Protein AF-A0A497PIC4-F1 (afdb_monomer_lite)

Secondary structure (DSSP, 8-state):
--HHHHHHHHHHHHHHHHHHTTPPP---SS-HHHHHHHHH--HHHHTT--HHHHHHHHHHHHHHHHHHHHHHHHHHHHHHHHHHHHHHHHHHHGGGS-TTS-HHHHHHHHTTT-HHHHHHHHHHHHHHHHHHHHHHHHHHHHHHHHHHHHHHHHTTS--

Radius of gyration: 22.2 Å; chains: 1; bounding box: 48×33×67 Å

Foldseek 3Di:
DDVVVVLVVVVVVVVVVCVVVVHDPQDQLDDPVLVVCLVPDDPVNLLPDDLVVLLVSLVNLLSNLVSLVVVLVVLVVLLVVLVVVLVVLCVVVVVVDDPPDDPVNSLVVVVVPDVSSVVSVVSNVVSVVSNVVSVVVSVVSNVSSVVSNVSNVVSVVVD

Structure (mmCIF, N/CA/C/O backbone):
data_AF-A0A497PIC4-F1
#
_entry.id   AF-A0A497PIC4-F1
#
loop_
_atom_site.group_PDB
_atom_site.id
_atom_site.type_symbol
_atom_site.label_atom_id
_atom_site.label_alt_id
_atom_site.label_comp_id
_atom_site.label_asym_id
_atom_site.label_entity_id
_atom_site.label_seq_id
_atom_site.pdbx_PDB_ins_code
_atom_site.Cartn_x
_atom_site.Cartn_y
_atom_site.Cartn_z
_atom_site.occupancy
_atom_site.B_iso_or_equiv
_atom_site.auth_seq_id
_atom_site.auth_comp_id
_atom_site.auth_asym_id
_atom_site.auth_atom_id
_atom_site.pdbx_PDB_model_num
ATOM 1 N N . MET A 1 1 ? 0.156 -6.736 25.421 1.00 57.78 1 MET A N 1
ATOM 2 C CA . MET A 1 1 ? 0.544 -6.763 24.001 1.00 57.78 1 MET A CA 1
ATOM 3 C C . MET A 1 1 ? 0.120 -5.450 23.362 1.00 57.78 1 MET A C 1
ATOM 5 O O . MET A 1 1 ? -1.069 -5.138 23.362 1.00 57.78 1 MET A O 1
ATOM 9 N N . SER A 1 2 ? 1.091 -4.649 22.937 1.00 78.50 2 SER A N 1
ATOM 10 C CA . SER A 1 2 ? 0.912 -3.369 22.248 1.00 78.50 2 SER A CA 1
ATOM 11 C C . SER A 1 2 ? 0.274 -3.572 20.867 1.00 78.50 2 SER A C 1
ATOM 13 O O . SER A 1 2 ? 0.389 -4.641 20.269 1.00 78.50 2 SER A O 1
ATOM 15 N N . PHE A 1 3 ? -0.398 -2.550 20.331 1.00 74.50 3 PHE A N 1
ATOM 16 C CA . PHE A 1 3 ? -0.975 -2.621 18.984 1.00 74.50 3 PHE A CA 1
ATOM 17 C C . PHE A 1 3 ? 0.092 -2.879 17.912 1.00 74.50 3 PHE A C 1
ATOM 19 O O . PHE A 1 3 ? -0.125 -3.692 17.018 1.00 74.50 3 PHE A O 1
ATOM 26 N N . ASN A 1 4 ? 1.265 -2.259 18.046 1.00 77.44 4 ASN A N 1
ATOM 27 C CA . ASN A 1 4 ? 2.373 -2.454 17.109 1.00 77.44 4 ASN A CA 1
ATOM 28 C C . ASN A 1 4 ? 2.849 -3.915 17.076 1.00 77.44 4 ASN A C 1
ATOM 30 O O . ASN A 1 4 ? 3.238 -4.411 16.023 1.00 77.44 4 ASN A O 1
ATOM 34 N N . GLU A 1 5 ? 2.763 -4.624 18.206 1.00 82.06 5 GLU A N 1
ATOM 35 C CA . GLU A 1 5 ? 3.075 -6.055 18.273 1.00 82.06 5 GLU A CA 1
ATOM 36 C C . GLU A 1 5 ? 2.025 -6.869 17.511 1.00 82.06 5 GLU A C 1
ATOM 38 O O . GLU A 1 5 ? 2.386 -7.683 16.668 1.00 82.06 5 GLU A O 1
ATOM 43 N N . LYS A 1 6 ? 0.731 -6.578 17.714 1.00 83.31 6 LYS A N 1
ATOM 44 C CA . LYS A 1 6 ? -0.364 -7.235 16.979 1.00 83.31 6 LYS A CA 1
ATOM 45 C C . LYS A 1 6 ? -0.303 -6.979 15.473 1.00 83.31 6 LYS A C 1
ATOM 47 O O . LYS A 1 6 ? -0.565 -7.886 14.688 1.00 83.31 6 LYS A O 1
ATOM 52 N N . LEU A 1 7 ? 0.022 -5.753 15.064 1.00 84.88 7 LEU A N 1
ATOM 53 C CA . LEU A 1 7 ? 0.194 -5.403 13.655 1.00 84.88 7 LEU A CA 1
ATOM 54 C C . LEU A 1 7 ? 1.380 -6.166 13.055 1.00 84.88 7 LEU A C 1
ATOM 56 O O . LEU A 1 7 ? 1.233 -6.786 12.008 1.00 84.88 7 LEU A O 1
ATOM 60 N N . SER A 1 8 ? 2.519 -6.199 13.752 1.00 86.62 8 SER A N 1
ATOM 61 C CA . SER A 1 8 ? 3.693 -6.956 13.309 1.00 86.62 8 SER A CA 1
ATOM 62 C C . SER A 1 8 ? 3.418 -8.461 13.220 1.00 86.62 8 SER A C 1
ATOM 64 O O . SER A 1 8 ? 3.865 -9.126 12.287 1.00 86.62 8 SER A O 1
ATOM 66 N N . GLU A 1 9 ? 2.658 -9.025 14.159 1.00 88.25 9 GLU A N 1
ATOM 67 C CA . GLU A 1 9 ? 2.213 -10.419 14.091 1.00 88.25 9 GLU A CA 1
ATOM 68 C C . GLU A 1 9 ? 1.284 -10.668 12.902 1.00 88.25 9 GLU A C 1
ATOM 70 O O . GLU A 1 9 ? 1.467 -11.651 12.183 1.00 88.25 9 GLU A O 1
ATOM 75 N N . ASN A 1 10 ? 0.335 -9.765 12.645 1.00 87.12 10 ASN A N 1
ATOM 76 C CA . ASN A 1 10 ? -0.537 -9.849 11.479 1.00 87.12 10 ASN A CA 1
ATOM 77 C C . ASN A 1 10 ? 0.270 -9.817 10.171 1.00 87.12 10 ASN A C 1
ATOM 79 O O . ASN A 1 10 ? 0.067 -10.664 9.304 1.00 87.12 10 ASN A O 1
ATOM 83 N N . GLU A 1 11 ? 1.247 -8.918 10.059 1.00 87.25 11 GLU A N 1
ATOM 84 C CA . GLU A 1 11 ? 2.151 -8.860 8.909 1.00 87.25 11 GLU A CA 1
ATOM 85 C C . GLU A 1 11 ? 2.960 -10.150 8.745 1.00 87.25 11 GLU A C 1
ATOM 87 O O . GLU A 1 11 ? 3.116 -10.644 7.628 1.00 87.25 11 GLU A O 1
ATOM 92 N N . LYS A 1 12 ? 3.461 -10.741 9.836 1.00 89.50 12 LYS A N 1
ATOM 93 C CA . LYS A 1 12 ? 4.160 -12.037 9.791 1.00 89.50 12 LYS A CA 1
ATOM 94 C C . LYS A 1 12 ? 3.248 -13.152 9.285 1.00 89.50 12 LYS A C 1
ATOM 96 O O . LYS A 1 12 ? 3.686 -13.943 8.452 1.00 89.50 12 LYS A O 1
ATOM 101 N N . LEU A 1 13 ? 1.998 -13.201 9.746 1.00 88.94 13 LEU A N 1
ATOM 102 C CA . LEU A 1 13 ? 1.005 -14.178 9.289 1.00 88.94 13 LEU A CA 1
ATOM 103 C C . LEU A 1 13 ? 0.688 -14.001 7.802 1.00 88.94 13 LEU A C 1
ATOM 105 O O . LEU A 1 13 ? 0.699 -14.980 7.056 1.00 88.94 13 LEU A O 1
ATOM 109 N N . LEU A 1 14 ? 0.473 -12.763 7.354 1.00 87.44 14 LEU A N 1
ATOM 110 C CA . LEU A 1 14 ? 0.238 -12.456 5.944 1.00 87.44 14 LEU A CA 1
ATOM 111 C C . LEU A 1 14 ? 1.446 -12.831 5.081 1.00 87.44 14 LEU A C 1
ATOM 113 O O . LEU A 1 14 ? 1.277 -13.483 4.058 1.00 87.44 14 LEU A O 1
ATOM 117 N N . ASN A 1 15 ? 2.667 -12.511 5.511 1.00 87.31 15 ASN A N 1
ATOM 118 C CA . ASN A 1 15 ? 3.887 -12.894 4.797 1.00 87.31 15 ASN A CA 1
ATOM 119 C C . ASN A 1 15 ? 4.060 -14.419 4.723 1.00 87.31 15 ASN A C 1
ATOM 121 O O . ASN A 1 15 ? 4.469 -14.944 3.690 1.00 87.31 15 ASN A O 1
ATOM 125 N N . ALA A 1 16 ? 3.749 -15.148 5.797 1.00 88.69 16 ALA A N 1
ATOM 126 C CA . ALA A 1 16 ? 3.778 -16.608 5.791 1.00 88.69 16 ALA A CA 1
ATOM 127 C C . ALA A 1 16 ? 2.740 -17.191 4.816 1.00 88.69 16 ALA A C 1
ATOM 129 O O . ALA A 1 16 ? 3.036 -18.148 4.100 1.00 88.69 16 ALA A O 1
ATOM 130 N N . TYR A 1 17 ? 1.557 -16.579 4.742 1.00 88.50 17 TYR A N 1
ATOM 131 C CA . TYR A 1 17 ? 0.512 -16.953 3.792 1.00 88.50 17 TYR A CA 1
ATOM 132 C C . TYR A 1 17 ? 0.885 -16.612 2.339 1.00 88.50 17 TYR A C 1
ATOM 134 O O . TYR A 1 17 ? 0.672 -17.420 1.443 1.00 88.50 17 TYR A O 1
ATOM 142 N N . GLU A 1 18 ? 1.511 -15.462 2.081 1.00 87.75 18 GLU A N 1
ATOM 143 C CA . GLU A 1 18 ? 2.073 -15.132 0.763 1.00 87.75 18 GLU A CA 1
ATOM 144 C C . GLU A 1 18 ? 3.114 -16.185 0.338 1.00 87.75 18 GLU A C 1
ATOM 146 O O . GLU A 1 18 ? 3.077 -16.686 -0.789 1.00 87.75 18 GLU A O 1
ATOM 151 N N . LYS A 1 19 ? 4.001 -16.581 1.261 1.00 91.25 19 LYS A N 1
ATOM 152 C CA . LYS A 1 19 ? 5.030 -17.603 1.018 1.00 91.25 19 LYS A CA 1
ATOM 153 C C . LYS A 1 19 ? 4.446 -18.976 0.711 1.00 91.25 19 LYS A C 1
ATOM 155 O O . LYS A 1 19 ? 4.973 -19.659 -0.163 1.00 91.25 19 LYS A O 1
ATOM 160 N N . SER A 1 20 ? 3.362 -19.379 1.376 1.00 92.75 20 SER A N 1
ATOM 161 C CA . SER A 1 20 ? 2.703 -20.658 1.073 1.00 92.75 20 SER A CA 1
ATOM 162 C C . SER A 1 20 ? 2.089 -20.694 -0.332 1.00 92.75 20 SER A C 1
ATOM 164 O O . SER A 1 20 ? 1.942 -21.773 -0.897 1.00 92.75 20 SER A O 1
ATOM 166 N N . HIS A 1 21 ? 1.817 -19.530 -0.930 1.00 88.88 21 HIS A N 1
ATOM 167 C CA . HIS A 1 21 ? 1.366 -19.386 -2.318 1.00 88.88 21 HIS A CA 1
ATOM 168 C C . HIS A 1 21 ? 2.521 -19.143 -3.306 1.00 88.88 21 HIS A C 1
ATOM 170 O O . HIS A 1 21 ? 2.290 -18.783 -4.459 1.00 88.88 21 HIS A O 1
ATOM 176 N N . GLY A 1 22 ? 3.771 -19.327 -2.870 1.00 87.56 22 GLY A N 1
ATOM 177 C CA . GLY A 1 22 ? 4.957 -19.197 -3.717 1.00 87.56 22 GLY A CA 1
ATOM 178 C C . GLY A 1 22 ? 5.382 -17.755 -4.001 1.00 87.56 22 GLY A C 1
ATOM 179 O O . GLY A 1 22 ? 6.234 -17.535 -4.862 1.00 87.56 22 GLY A O 1
ATOM 180 N N . LEU A 1 23 ? 4.828 -16.761 -3.297 1.00 86.50 23 LEU A N 1
ATOM 181 C CA . LEU A 1 23 ? 5.271 -15.379 -3.452 1.00 86.50 23 LEU A CA 1
ATOM 182 C C . LEU A 1 23 ? 6.576 -15.145 -2.674 1.00 86.50 23 LEU A C 1
ATOM 184 O O . LEU A 1 23 ? 6.651 -15.448 -1.480 1.00 86.50 23 LEU A O 1
ATOM 188 N N . PRO A 1 24 ? 7.605 -14.561 -3.314 1.00 85.62 24 PRO A N 1
ATOM 189 C CA . PRO A 1 24 ? 8.847 -14.231 -2.635 1.00 85.62 24 PRO A CA 1
ATOM 190 C C . PRO A 1 24 ? 8.665 -13.018 -1.722 1.00 85.62 24 PRO A C 1
ATOM 192 O O . PRO A 1 24 ? 7.740 -12.210 -1.897 1.00 85.62 24 PRO A O 1
ATOM 195 N N . ASP A 1 25 ? 9.612 -12.850 -0.799 1.00 85.38 25 ASP A N 1
ATOM 196 C CA . ASP A 1 25 ? 9.704 -11.649 0.026 1.00 85.38 25 ASP A CA 1
ATOM 197 C C . ASP A 1 25 ? 9.744 -10.391 -0.844 1.00 85.38 25 ASP A C 1
ATOM 199 O O . ASP A 1 25 ? 10.380 -10.349 -1.902 1.00 85.38 25 ASP A O 1
ATOM 203 N N . LEU A 1 26 ? 9.036 -9.360 -0.392 1.00 84.75 26 LEU A N 1
ATOM 204 C CA . LEU A 1 26 ? 9.026 -8.072 -1.062 1.00 84.75 26 LEU A CA 1
ATOM 205 C C . LEU A 1 26 ? 10.420 -7.443 -0.956 1.00 84.75 26 LEU A C 1
ATOM 207 O O . LEU A 1 26 ? 10.871 -7.094 0.133 1.00 84.75 26 LEU A O 1
ATOM 211 N N . LYS A 1 27 ? 11.095 -7.308 -2.095 1.00 86.75 27 LYS A N 1
ATOM 212 C CA . LYS A 1 27 ? 12.401 -6.659 -2.223 1.00 86.75 27 LYS A CA 1
ATOM 213 C C . LYS A 1 27 ? 12.342 -5.665 -3.371 1.00 86.75 27 LYS A C 1
ATOM 215 O O . LYS A 1 27 ? 11.696 -5.951 -4.380 1.00 86.75 27 LYS A O 1
ATOM 220 N N . SER A 1 28 ? 13.013 -4.525 -3.211 1.00 86.44 28 SER A N 1
ATOM 221 C CA . SER A 1 28 ? 13.191 -3.591 -4.323 1.00 86.44 28 SER A CA 1
ATOM 222 C C . SER A 1 28 ? 13.918 -4.316 -5.465 1.00 86.44 28 SER A C 1
ATOM 224 O O . SER A 1 28 ? 14.909 -5.005 -5.200 1.00 86.44 28 SER A O 1
ATOM 226 N N . PRO A 1 29 ? 13.436 -4.223 -6.716 1.00 85.88 29 PRO A N 1
ATOM 227 C CA . PRO A 1 29 ? 14.025 -4.945 -7.840 1.00 85.88 29 PRO A CA 1
ATOM 228 C C . PRO A 1 29 ? 15.351 -4.338 -8.332 1.00 85.88 29 PRO A C 1
ATOM 230 O O . PRO A 1 29 ? 16.013 -4.971 -9.158 1.00 85.88 29 PRO A O 1
ATOM 233 N N . GLY A 1 30 ? 15.742 -3.164 -7.824 1.00 85.25 30 GLY A N 1
ATOM 234 C CA . GLY A 1 30 ? 16.951 -2.434 -8.207 1.00 85.25 30 GLY A CA 1
ATOM 235 C C . GLY A 1 30 ? 17.306 -1.313 -7.225 1.00 85.25 30 GLY A C 1
ATOM 236 O O . GLY A 1 30 ? 16.719 -1.223 -6.140 1.00 85.25 30 GLY A O 1
ATOM 237 N N . SER A 1 31 ? 18.284 -0.487 -7.600 1.00 86.94 31 SER A N 1
ATOM 238 C CA . SER A 1 31 ? 18.708 0.678 -6.811 1.00 86.94 31 SER A CA 1
ATOM 239 C C . SER A 1 31 ? 17.875 1.919 -7.140 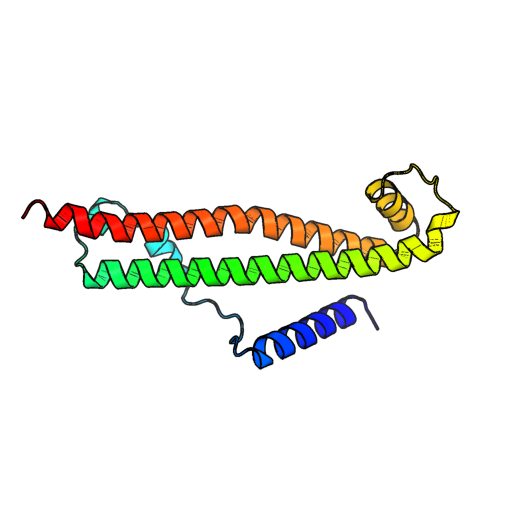1.00 86.94 31 SER A C 1
ATOM 241 O O . SER A 1 31 ? 17.296 2.024 -8.221 1.00 86.94 31 SER A O 1
ATOM 243 N N . ASP A 1 32 ? 17.849 2.881 -6.217 1.00 84.38 32 ASP A N 1
ATOM 244 C CA . ASP A 1 32 ? 17.139 4.148 -6.429 1.00 84.38 32 ASP A CA 1
ATOM 245 C C . ASP A 1 32 ? 17.748 4.947 -7.597 1.00 84.38 32 ASP A C 1
ATOM 247 O O . ASP A 1 32 ? 17.011 5.522 -8.393 1.00 84.38 32 ASP A O 1
ATOM 251 N N . LEU A 1 33 ? 19.078 4.893 -7.756 1.00 87.06 33 LEU A N 1
ATOM 252 C CA . LEU A 1 33 ? 19.804 5.528 -8.864 1.00 87.06 33 LEU A CA 1
ATOM 253 C C . LEU A 1 33 ? 19.422 4.938 -10.230 1.00 87.06 33 LEU A C 1
ATOM 255 O O . LEU A 1 33 ? 19.237 5.683 -11.186 1.00 87.06 33 LEU A O 1
ATOM 259 N N . GLU A 1 34 ? 19.281 3.610 -10.322 1.00 87.44 34 GLU A N 1
ATOM 260 C CA . GLU A 1 34 ? 18.865 2.927 -11.559 1.00 87.44 34 GLU A CA 1
ATOM 261 C C . GLU A 1 34 ? 17.444 3.346 -11.961 1.00 87.44 34 GLU A C 1
ATOM 263 O O . GLU A 1 34 ? 17.167 3.611 -13.130 1.00 87.44 34 GLU A O 1
ATOM 268 N N . LEU A 1 35 ? 16.533 3.440 -10.986 1.00 85.50 35 LEU A N 1
ATOM 269 C CA . LEU A 1 35 ? 15.171 3.897 -11.240 1.00 85.50 35 LEU A CA 1
ATOM 270 C C . LEU A 1 35 ? 15.143 5.366 -11.676 1.00 85.50 35 LEU A C 1
ATOM 272 O O . LEU A 1 35 ? 14.454 5.694 -12.639 1.00 85.50 35 LEU A O 1
ATOM 276 N N . GLU A 1 36 ? 15.882 6.239 -10.993 1.00 87.75 36 GLU A N 1
ATOM 277 C CA . GLU A 1 36 ? 15.967 7.661 -11.335 1.00 87.75 36 GLU A CA 1
ATOM 278 C C . GLU A 1 36 ? 16.501 7.867 -12.755 1.00 87.75 36 GLU A C 1
ATOM 280 O O . GLU A 1 36 ? 15.911 8.628 -13.525 1.00 87.75 36 GLU A O 1
ATOM 285 N N . GLU A 1 37 ? 17.545 7.130 -13.140 1.00 89.12 37 GLU A N 1
ATOM 286 C CA . GLU A 1 37 ? 18.087 7.154 -14.499 1.00 89.12 37 GLU A CA 1
ATOM 287 C C . GLU A 1 37 ? 16.998 6.823 -15.528 1.00 89.12 37 GLU A C 1
ATOM 289 O O . GLU A 1 37 ? 16.796 7.569 -16.483 1.00 89.12 37 GLU A O 1
ATOM 294 N N . TYR A 1 38 ? 16.227 5.754 -15.315 1.00 87.81 38 TYR A N 1
ATOM 295 C CA . TYR A 1 38 ? 15.176 5.354 -16.256 1.00 87.81 38 TYR A CA 1
ATOM 296 C C . TYR A 1 38 ? 13.986 6.315 -16.292 1.00 87.81 38 TYR A C 1
ATOM 298 O O . TYR A 1 38 ? 13.381 6.488 -17.349 1.00 87.81 38 TYR A O 1
ATOM 306 N N . LEU A 1 39 ? 13.634 6.937 -15.164 1.00 84.69 39 LEU A N 1
ATOM 307 C CA . LEU A 1 39 ? 12.536 7.906 -15.088 1.00 84.69 39 LEU A CA 1
ATOM 308 C C . LEU A 1 39 ? 12.882 9.255 -15.721 1.00 84.69 39 LEU A C 1
ATOM 310 O O . LEU A 1 39 ? 11.979 9.972 -16.149 1.00 84.69 39 LEU A O 1
ATOM 314 N N . THR A 1 40 ? 14.167 9.597 -15.770 1.00 86.94 40 THR A N 1
ATOM 315 C CA . THR A 1 40 ? 14.664 10.882 -16.280 1.00 86.94 40 THR A CA 1
ATOM 316 C C . THR A 1 40 ? 15.263 10.784 -17.684 1.00 86.94 40 THR A C 1
ATOM 318 O O . THR A 1 40 ? 15.697 11.798 -18.232 1.00 86.94 40 THR A O 1
ATOM 321 N N . MET A 1 41 ? 15.257 9.593 -18.297 1.00 84.56 41 MET A N 1
ATOM 322 C CA . MET A 1 41 ? 15.721 9.396 -19.670 1.00 84.56 41 MET A CA 1
ATOM 323 C C . MET A 1 41 ? 14.957 10.283 -20.655 1.00 84.56 41 MET A C 1
ATOM 325 O O . MET A 1 41 ? 13.743 10.162 -20.831 1.00 84.56 41 MET A O 1
ATOM 329 N N . ASP A 1 42 ? 15.704 11.128 -21.361 1.00 81.88 42 ASP A N 1
ATOM 330 C CA . ASP A 1 42 ? 15.176 11.902 -22.476 1.00 81.88 42 ASP A CA 1
ATOM 331 C C . ASP A 1 42 ? 14.931 11.002 -23.699 1.00 81.88 42 ASP A C 1
ATOM 333 O O . ASP A 1 42 ? 15.615 10.001 -23.943 1.00 81.88 42 ASP A O 1
ATOM 337 N N . ARG A 1 43 ? 13.971 11.402 -24.527 1.00 77.94 43 ARG A N 1
ATOM 338 C CA . ARG A 1 43 ? 13.623 10.769 -25.795 1.00 77.94 43 ARG A CA 1
ATOM 339 C C . ARG A 1 43 ? 14.842 10.552 -26.691 1.00 77.94 43 ARG A C 1
ATOM 341 O O . ARG A 1 43 ? 14.963 9.491 -27.295 1.00 77.94 43 ARG A O 1
ATOM 348 N N . THR A 1 44 ? 15.757 11.518 -26.742 1.00 80.06 44 THR A N 1
ATOM 349 C CA . THR A 1 44 ? 16.979 11.435 -27.558 1.00 80.06 44 THR A CA 1
ATOM 350 C C . THR A 1 44 ? 17.913 10.299 -27.132 1.00 80.06 44 THR A C 1
ATOM 352 O O . THR A 1 44 ? 18.643 9.753 -27.961 1.00 80.06 44 THR A O 1
ATOM 355 N N . VAL A 1 45 ? 17.894 9.929 -25.848 1.00 82.12 45 VAL A N 1
ATOM 356 C CA . VAL A 1 45 ? 18.625 8.774 -25.315 1.00 82.12 45 VAL A CA 1
ATOM 357 C C . VAL A 1 45 ? 17.901 7.496 -25.713 1.00 82.12 45 VAL A C 1
ATOM 359 O O . VAL A 1 45 ? 18.534 6.577 -26.225 1.00 82.12 45 VAL A O 1
ATOM 362 N N . ILE A 1 46 ? 16.576 7.468 -25.550 1.00 78.88 46 ILE A N 1
ATOM 363 C CA . ILE A 1 46 ? 15.732 6.304 -25.852 1.00 78.88 46 ILE A CA 1
ATOM 364 C C . ILE A 1 46 ? 15.836 5.903 -27.329 1.00 78.88 46 ILE A C 1
ATOM 366 O O . ILE A 1 46 ? 15.978 4.721 -27.630 1.00 78.88 46 ILE A O 1
ATOM 370 N N . GLU A 1 47 ? 15.828 6.872 -28.245 1.00 78.62 47 GLU A N 1
ATOM 371 C CA . GLU A 1 47 ? 15.941 6.636 -29.693 1.00 78.62 47 GLU A CA 1
ATOM 372 C C . GLU A 1 47 ? 17.294 6.030 -30.102 1.00 78.62 47 GLU A C 1
ATOM 374 O O . GLU A 1 47 ? 17.382 5.353 -31.122 1.00 78.62 47 GLU A O 1
ATOM 379 N N . LYS A 1 48 ? 18.346 6.219 -29.297 1.00 83.56 48 LYS A N 1
ATOM 380 C CA . LYS A 1 48 ? 19.683 5.652 -29.544 1.00 83.56 48 LYS A CA 1
ATOM 381 C C . LYS A 1 48 ? 19.869 4.261 -28.936 1.00 83.56 48 LYS A C 1
ATOM 383 O O . LYS A 1 48 ? 20.913 3.637 -29.141 1.00 83.56 48 LYS A O 1
ATOM 388 N N . LEU A 1 49 ? 18.906 3.771 -28.156 1.00 84.50 49 LEU A N 1
ATOM 389 C CA . LEU A 1 49 ? 19.004 2.460 -27.529 1.00 84.50 49 LEU A CA 1
ATOM 390 C C . LEU A 1 49 ? 18.756 1.347 -28.547 1.00 84.50 49 LEU A C 1
ATOM 392 O O . LEU A 1 49 ? 17.810 1.369 -29.329 1.00 84.50 49 LEU A O 1
ATOM 396 N N . ASN A 1 50 ? 19.569 0.295 -28.472 1.00 85.75 50 ASN A N 1
ATOM 397 C CA . ASN A 1 50 ? 19.297 -0.927 -29.218 1.00 85.75 50 ASN A CA 1
ATOM 398 C C . ASN A 1 50 ? 18.085 -1.679 -28.625 1.00 85.75 50 ASN A C 1
ATOM 400 O O . ASN A 1 50 ? 17.723 -1.510 -27.456 1.00 85.75 50 ASN A O 1
ATOM 404 N N . SER A 1 51 ? 17.483 -2.581 -29.411 1.00 83.75 51 SER A N 1
ATOM 405 C CA . SER A 1 51 ? 16.288 -3.331 -28.986 1.00 83.75 51 SE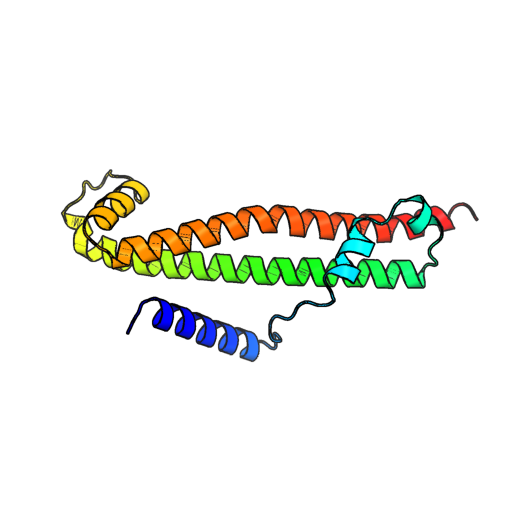R A CA 1
ATOM 406 C C . SER A 1 51 ? 16.488 -4.140 -27.696 1.00 83.75 51 SER A C 1
ATOM 408 O O . SER A 1 51 ? 15.541 -4.318 -26.932 1.00 83.75 51 SER A O 1
ATOM 410 N N . ARG A 1 52 ? 17.708 -4.627 -27.427 1.00 85.25 52 ARG A N 1
ATOM 411 C CA . ARG A 1 52 ? 18.016 -5.399 -26.214 1.00 85.25 52 ARG A CA 1
ATOM 412 C C . ARG A 1 52 ? 18.012 -4.509 -24.970 1.00 85.25 52 ARG A C 1
ATOM 414 O O . ARG A 1 52 ? 17.448 -4.907 -23.954 1.00 85.25 52 ARG A O 1
ATOM 421 N N . SER A 1 53 ? 18.593 -3.315 -25.057 1.00 85.88 53 SER A N 1
ATOM 422 C CA . SER A 1 53 ? 18.592 -2.323 -23.980 1.00 85.88 53 SER A CA 1
ATOM 423 C C . SER A 1 53 ? 17.179 -1.829 -23.684 1.00 85.88 53 SER A C 1
ATOM 425 O O . SER A 1 53 ? 16.789 -1.768 -22.522 1.00 85.88 53 SER A O 1
ATOM 427 N N . ILE A 1 54 ? 16.378 -1.574 -24.724 1.00 86.12 54 ILE A N 1
ATOM 428 C CA . ILE A 1 54 ? 14.968 -1.187 -24.572 1.00 86.12 54 ILE A CA 1
ATOM 429 C C . ILE A 1 54 ? 14.181 -2.267 -23.821 1.00 86.12 54 ILE A C 1
ATOM 431 O O . ILE A 1 54 ? 13.463 -1.967 -22.866 1.00 86.12 54 ILE A O 1
ATOM 435 N N . TRP A 1 55 ? 14.346 -3.535 -24.207 1.00 86.12 55 TRP A N 1
ATOM 436 C CA . TRP A 1 55 ? 13.691 -4.645 -23.519 1.00 86.12 55 TRP A CA 1
ATOM 437 C C . TRP A 1 55 ? 14.123 -4.762 -22.051 1.00 86.12 55 TRP A C 1
ATOM 439 O O . TRP A 1 55 ? 13.276 -4.975 -21.180 1.00 86.12 55 TRP A O 1
ATOM 449 N N . ALA A 1 56 ? 15.416 -4.591 -21.763 1.00 87.56 56 ALA A N 1
ATOM 450 C CA . ALA A 1 56 ? 15.941 -4.654 -20.403 1.00 87.56 56 ALA A CA 1
ATOM 451 C C . ALA A 1 56 ? 15.358 -3.542 -19.513 1.00 87.56 56 ALA A C 1
ATOM 453 O O . ALA A 1 56 ? 14.836 -3.837 -18.437 1.00 87.56 56 ALA A O 1
ATOM 454 N N . ILE A 1 57 ? 15.366 -2.293 -19.988 1.00 88.81 57 ILE A N 1
ATOM 455 C CA . ILE A 1 57 ? 14.825 -1.131 -19.262 1.00 88.81 57 ILE A CA 1
ATOM 456 C C . ILE A 1 57 ? 13.317 -1.279 -19.056 1.00 88.81 57 ILE A C 1
ATOM 458 O O . ILE A 1 57 ? 12.822 -1.130 -17.940 1.00 88.81 57 ILE A O 1
ATOM 462 N N . SER A 1 58 ? 12.574 -1.644 -20.105 1.00 87.25 58 SER A N 1
ATOM 463 C CA . SER A 1 58 ? 11.125 -1.854 -20.012 1.00 87.25 58 SER A CA 1
ATOM 464 C C . SER A 1 58 ? 10.783 -2.953 -18.999 1.00 87.25 58 SER A C 1
ATOM 466 O O . SER A 1 58 ? 9.908 -2.755 -18.148 1.00 87.25 58 SER A O 1
ATOM 468 N N . SER A 1 59 ? 11.527 -4.063 -19.013 1.00 88.38 59 SER A N 1
ATOM 469 C CA . SER A 1 59 ? 11.372 -5.155 -18.046 1.00 88.38 59 SER A CA 1
ATOM 470 C C . SER A 1 59 ? 11.689 -4.708 -16.619 1.00 88.38 59 SER A C 1
ATOM 472 O O . SER A 1 59 ? 10.971 -5.082 -15.691 1.00 88.38 59 SER A O 1
ATOM 474 N N . ARG A 1 60 ? 12.720 -3.878 -16.421 1.00 90.25 60 ARG A N 1
ATOM 475 C CA . ARG A 1 60 ? 13.053 -3.311 -15.108 1.00 90.25 60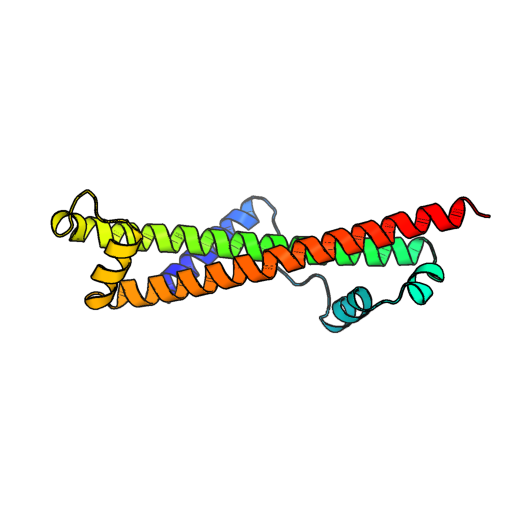 ARG A CA 1
ATOM 476 C C . ARG A 1 60 ? 11.972 -2.380 -14.585 1.00 90.25 60 ARG A C 1
ATOM 478 O O . ARG A 1 60 ? 11.505 -2.579 -13.466 1.00 90.25 60 ARG A O 1
ATOM 485 N N . LEU A 1 61 ? 11.501 -1.437 -15.395 1.00 89.25 61 LEU A N 1
ATOM 486 C CA . LEU A 1 61 ? 10.394 -0.551 -15.026 1.00 89.25 61 LEU A CA 1
ATOM 487 C C . LEU A 1 61 ? 9.121 -1.345 -14.690 1.00 89.25 61 LEU A C 1
ATOM 489 O O . LEU A 1 61 ? 8.439 -1.034 -13.717 1.00 89.25 61 LEU A O 1
ATOM 493 N N . SER A 1 62 ? 8.840 -2.426 -15.423 1.00 88.50 62 SER A N 1
ATOM 494 C CA . SER A 1 62 ? 7.737 -3.342 -15.100 1.00 88.50 62 SER A CA 1
ATOM 495 C C . SER A 1 62 ? 7.911 -4.017 -13.733 1.00 88.50 62 SER A C 1
ATOM 497 O O . SER A 1 62 ? 6.949 -4.125 -12.970 1.00 88.50 62 SER A O 1
ATOM 499 N N . GLN A 1 63 ? 9.129 -4.436 -13.379 1.00 90.12 63 GLN A N 1
ATOM 500 C CA . GLN A 1 63 ? 9.419 -4.993 -12.054 1.00 90.12 63 GLN A CA 1
ATOM 501 C C . GLN A 1 63 ? 9.241 -3.944 -10.947 1.00 90.12 63 GLN A C 1
ATOM 503 O O . GLN A 1 63 ? 8.648 -4.259 -9.914 1.00 90.12 63 GLN A O 1
ATOM 508 N N . PHE A 1 64 ? 9.689 -2.700 -11.159 1.00 90.94 64 PHE A N 1
ATOM 509 C CA . PHE A 1 64 ? 9.459 -1.595 -10.219 1.00 90.94 64 PHE A CA 1
ATOM 510 C C . PHE A 1 64 ? 7.967 -1.299 -10.040 1.00 90.94 64 PHE A C 1
ATOM 512 O O . PHE A 1 64 ? 7.494 -1.193 -8.907 1.00 90.94 64 PHE A O 1
ATOM 519 N N . ALA A 1 65 ? 7.195 -1.252 -11.129 1.00 90.00 65 ALA A N 1
ATOM 520 C CA . ALA A 1 65 ? 5.746 -1.080 -11.065 1.00 90.00 65 ALA A CA 1
ATOM 521 C C . ALA A 1 65 ? 5.076 -2.201 -10.251 1.00 90.00 65 ALA A C 1
ATOM 523 O O . ALA A 1 65 ? 4.228 -1.921 -9.401 1.00 90.00 65 ALA A O 1
ATOM 524 N N . PHE A 1 66 ? 5.491 -3.457 -10.453 1.00 89.12 66 PHE A N 1
ATOM 525 C CA . PHE A 1 66 ? 4.987 -4.601 -9.688 1.00 89.12 66 PHE A CA 1
ATOM 526 C C . PHE A 1 66 ? 5.365 -4.531 -8.203 1.00 89.12 66 PHE A C 1
ATOM 528 O O . PHE A 1 66 ? 4.526 -4.806 -7.344 1.00 89.12 66 PHE A O 1
ATOM 535 N N . TYR A 1 67 ? 6.595 -4.123 -7.883 1.00 91.69 67 TYR A N 1
ATOM 536 C CA . TYR A 1 67 ? 7.031 -3.887 -6.506 1.00 91.69 67 TYR A CA 1
ATOM 537 C C . TYR A 1 67 ? 6.144 -2.845 -5.811 1.00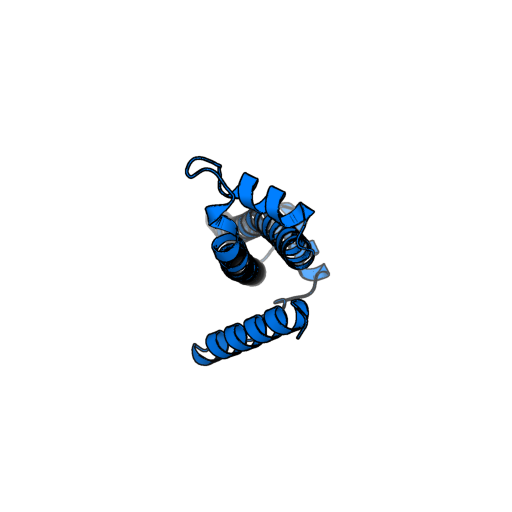 91.69 67 TYR A C 1
ATOM 539 O O . TYR A 1 67 ? 5.605 -3.118 -4.738 1.00 91.69 67 TYR A O 1
ATOM 547 N N . ILE A 1 68 ? 5.904 -1.698 -6.454 1.00 89.94 68 ILE A N 1
ATOM 548 C CA . ILE A 1 68 ? 5.030 -0.644 -5.917 1.00 89.94 68 ILE A CA 1
ATOM 549 C C . ILE A 1 68 ? 3.596 -1.162 -5.762 1.00 89.94 68 ILE A C 1
ATOM 551 O O . ILE A 1 68 ? 2.968 -0.921 -4.733 1.00 89.94 68 ILE A O 1
ATOM 555 N N . GLN A 1 69 ? 3.090 -1.940 -6.722 1.00 90.06 69 GLN A N 1
ATOM 556 C CA . GLN A 1 69 ? 1.758 -2.542 -6.632 1.00 90.06 69 GLN A CA 1
ATOM 557 C C . GLN A 1 69 ? 1.629 -3.521 -5.455 1.00 90.06 69 GLN A C 1
ATOM 559 O O . GLN A 1 69 ? 0.595 -3.545 -4.782 1.00 90.06 69 GLN A O 1
ATOM 564 N N . ARG A 1 70 ? 2.665 -4.314 -5.158 1.00 90.38 70 ARG A N 1
ATOM 565 C CA . ARG A 1 70 ? 2.679 -5.174 -3.964 1.00 90.38 70 ARG A CA 1
ATOM 566 C C . ARG A 1 70 ? 2.714 -4.348 -2.679 1.00 90.38 70 ARG A C 1
ATOM 568 O O . ARG A 1 70 ? 1.954 -4.650 -1.760 1.00 90.38 70 ARG A O 1
ATOM 575 N N . SER A 1 71 ? 3.517 -3.286 -2.626 1.00 90.81 71 SER A N 1
ATOM 576 C CA . SER A 1 71 ? 3.541 -2.344 -1.497 1.00 90.81 71 SER A CA 1
ATOM 577 C C . SER A 1 71 ? 2.176 -1.686 -1.270 1.00 90.81 71 SER A C 1
ATOM 579 O O . SER A 1 71 ? 1.705 -1.606 -0.135 1.00 90.81 71 SER A O 1
ATOM 581 N N . LEU A 1 72 ? 1.490 -1.284 -2.342 1.00 91.62 72 LEU A N 1
ATOM 582 C CA . LEU A 1 72 ? 0.116 -0.776 -2.310 1.00 91.62 72 LEU A CA 1
ATOM 583 C C . LEU A 1 72 ? -0.852 -1.788 -1.696 1.00 91.62 72 LEU A C 1
ATOM 585 O O . LEU A 1 72 ? -1.638 -1.449 -0.813 1.00 91.62 72 LEU A O 1
ATOM 589 N N . ASN A 1 73 ? -0.783 -3.042 -2.139 1.00 89.94 73 ASN A N 1
ATOM 590 C CA . ASN A 1 73 ? -1.667 -4.097 -1.651 1.00 89.94 73 ASN A CA 1
ATOM 591 C C . ASN A 1 73 ? -1.443 -4.396 -0.161 1.00 89.94 73 ASN A C 1
ATOM 593 O O . ASN A 1 73 ? -2.414 -4.603 0.564 1.00 89.94 73 ASN A O 1
ATOM 597 N N . ARG A 1 74 ? -0.196 -4.337 0.321 1.00 90.81 74 ARG A N 1
ATOM 598 C CA . ARG A 1 74 ? 0.112 -4.460 1.755 1.00 90.81 74 ARG A CA 1
ATOM 599 C C . ARG A 1 74 ? -0.504 -3.331 2.574 1.00 90.81 74 ARG A C 1
ATOM 601 O O . ARG A 1 74 ? -1.157 -3.604 3.575 1.00 90.81 74 ARG A O 1
ATOM 608 N N . ASN A 1 75 ? -0.392 -2.084 2.115 1.00 90.94 75 ASN A N 1
ATOM 609 C CA . ASN A 1 75 ? -1.034 -0.954 2.795 1.00 90.94 75 ASN A CA 1
ATOM 610 C C . ASN A 1 75 ? -2.567 -1.090 2.818 1.00 90.94 75 ASN A C 1
ATOM 612 O O . ASN A 1 75 ? -3.188 -0.845 3.848 1.00 90.94 75 ASN A O 1
ATOM 616 N N . LYS A 1 76 ? -3.190 -1.578 1.736 1.00 93.38 76 LYS A N 1
ATOM 617 C CA . LYS A 1 76 ? -4.632 -1.894 1.719 1.00 93.38 76 LYS A CA 1
ATOM 618 C C . LYS A 1 76 ? -5.018 -2.976 2.735 1.00 93.38 76 LYS A C 1
ATOM 620 O O . LYS A 1 76 ? -6.065 -2.867 3.378 1.00 93.38 76 LYS A O 1
ATOM 625 N N . ALA A 1 77 ? -4.182 -4.000 2.911 1.00 91.69 77 ALA A N 1
ATOM 626 C CA . ALA A 1 77 ? -4.395 -5.028 3.928 1.00 91.69 77 ALA A CA 1
ATOM 627 C C . ALA A 1 77 ? -4.296 -4.449 5.350 1.00 91.69 77 ALA A C 1
ATOM 629 O O . ALA A 1 77 ? -5.162 -4.731 6.177 1.00 91.69 77 ALA A O 1
ATOM 630 N N . ILE A 1 78 ? -3.319 -3.569 5.607 1.00 91.31 78 ILE A N 1
ATOM 631 C CA . ILE A 1 78 ? -3.184 -2.847 6.885 1.00 91.31 78 ILE A CA 1
ATOM 632 C C . ILE A 1 78 ? -4.435 -2.010 7.168 1.00 91.31 78 ILE A C 1
ATOM 634 O O . ILE A 1 78 ? -5.010 -2.130 8.247 1.00 91.31 78 ILE A O 1
ATOM 638 N N . ILE A 1 79 ? -4.908 -1.220 6.198 1.00 93.81 79 ILE A N 1
ATOM 639 C CA . ILE A 1 79 ? -6.145 -0.428 6.328 1.00 93.81 79 ILE A CA 1
ATOM 640 C C . ILE A 1 79 ? -7.328 -1.333 6.692 1.00 93.81 79 ILE A C 1
ATOM 642 O O . ILE A 1 79 ? -8.105 -1.018 7.593 1.00 93.81 79 ILE A O 1
ATOM 646 N N . THR A 1 80 ? -7.448 -2.484 6.026 1.00 93.62 80 THR A N 1
ATOM 647 C CA . THR A 1 80 ? -8.518 -3.459 6.284 1.00 93.62 80 THR A CA 1
ATOM 648 C C . THR A 1 80 ? -8.444 -4.009 7.708 1.00 93.62 80 THR A C 1
ATOM 650 O O . THR A 1 80 ? -9.455 -4.038 8.411 1.00 93.62 80 THR A O 1
ATOM 653 N N . TYR A 1 81 ? -7.252 -4.401 8.159 1.00 92.38 81 TYR A N 1
ATOM 654 C CA . TYR A 1 81 ? -7.026 -4.896 9.515 1.00 92.38 81 TYR A CA 1
ATOM 655 C C . TYR A 1 81 ? -7.350 -3.833 10.572 1.00 92.38 81 TYR A C 1
ATOM 657 O O . TYR A 1 81 ? -8.105 -4.093 11.509 1.00 92.38 81 TYR A O 1
ATOM 665 N N . VAL A 1 82 ? -6.853 -2.609 10.384 1.00 92.00 82 VAL A N 1
ATOM 666 C CA . VAL A 1 82 ? -7.103 -1.480 11.288 1.00 92.00 82 VAL A CA 1
ATOM 667 C C . VAL A 1 82 ? -8.592 -1.146 11.364 1.00 92.00 82 VAL A C 1
ATOM 669 O O . VAL A 1 82 ? -9.115 -0.951 12.460 1.00 92.00 82 VAL A O 1
ATOM 672 N N . ASN A 1 83 ? -9.306 -1.145 10.236 1.00 92.31 83 ASN A N 1
ATOM 673 C CA . ASN A 1 83 ? -10.757 -0.952 10.223 1.00 92.31 83 ASN A CA 1
ATOM 674 C C . ASN A 1 83 ? -11.488 -2.064 10.984 1.00 92.31 83 ASN A C 1
ATOM 676 O O . ASN A 1 83 ? -12.450 -1.785 11.699 1.00 92.31 83 ASN A O 1
ATOM 680 N N . HIS A 1 84 ? -11.026 -3.312 10.885 1.00 92.56 84 HIS A N 1
ATOM 681 C CA . HIS A 1 84 ? -11.573 -4.414 11.672 1.00 92.56 84 HIS A CA 1
ATOM 682 C C . HIS A 1 84 ? -11.388 -4.205 13.180 1.00 92.56 84 HIS A C 1
ATOM 684 O O . HIS A 1 84 ? -12.334 -4.414 13.940 1.00 92.56 84 HIS A O 1
ATOM 690 N N . GLU A 1 85 ? -10.208 -3.765 13.618 1.00 91.69 85 GLU A N 1
ATOM 691 C CA . GLU A 1 85 ? -9.939 -3.483 15.032 1.00 91.69 85 GLU A CA 1
ATOM 692 C C . GLU A 1 85 ? -10.726 -2.262 15.536 1.00 91.69 85 GLU A C 1
ATOM 694 O O . GLU A 1 85 ? -11.331 -2.327 16.607 1.00 91.69 85 GLU A O 1
ATOM 699 N N . LEU A 1 86 ? -10.824 -1.187 14.745 1.00 90.88 86 LEU A N 1
ATOM 700 C CA . LEU A 1 86 ? -11.677 -0.034 15.059 1.00 90.88 86 LEU A CA 1
ATOM 701 C C . LEU A 1 86 ? -13.147 -0.443 15.193 1.00 90.88 86 LEU A C 1
ATOM 703 O O . LEU A 1 86 ? -13.815 -0.032 16.137 1.00 90.88 86 LEU A O 1
ATOM 707 N N . ASN A 1 87 ? -13.647 -1.302 14.302 1.00 90.81 87 ASN A N 1
ATOM 708 C CA . ASN A 1 87 ? -15.019 -1.804 14.368 1.00 90.81 87 ASN A CA 1
ATOM 709 C C . ASN A 1 87 ? -15.290 -2.624 15.632 1.00 90.81 87 ASN A C 1
ATOM 711 O O . ASN A 1 87 ? -16.388 -2.531 16.175 1.00 90.81 87 ASN A O 1
ATOM 715 N N . LYS A 1 88 ? -14.309 -3.385 16.136 1.00 91.12 88 LYS A N 1
ATOM 716 C CA . LYS A 1 88 ? -14.438 -4.085 17.426 1.00 91.12 88 LYS A CA 1
ATOM 717 C C . LYS A 1 88 ? -14.577 -3.102 18.587 1.00 91.12 88 LYS A C 1
ATOM 719 O O . LYS A 1 88 ? -15.397 -3.330 19.468 1.00 91.12 88 LYS A O 1
ATOM 724 N N . ILE A 1 89 ? -13.810 -2.010 18.577 1.00 90.44 89 ILE A N 1
ATOM 725 C CA . ILE A 1 89 ? -13.921 -0.958 19.598 1.00 90.44 89 ILE A CA 1
ATOM 726 C C . ILE A 1 89 ? -15.292 -0.279 19.500 1.00 90.44 89 ILE A C 1
ATOM 728 O O . ILE A 1 89 ? -16.004 -0.197 20.496 1.00 90.44 89 ILE A O 1
ATOM 732 N N . ILE A 1 90 ? -15.704 0.124 18.293 1.00 87.62 90 ILE A N 1
ATOM 733 C CA . ILE A 1 90 ? -17.009 0.757 18.054 1.00 87.62 90 ILE A CA 1
ATOM 734 C C . ILE A 1 90 ? -18.150 -0.143 18.504 1.00 87.62 90 ILE A C 1
ATOM 736 O O . ILE A 1 90 ? -19.087 0.349 19.117 1.00 87.62 90 ILE A O 1
ATOM 740 N N . ALA A 1 91 ? -18.090 -1.447 18.230 1.00 87.88 91 ALA A N 1
ATOM 741 C CA . ALA A 1 91 ? -19.142 -2.382 18.615 1.00 87.88 91 ALA A CA 1
ATOM 742 C C . ALA A 1 91 ? -19.405 -2.389 20.130 1.00 87.88 91 ALA A C 1
ATOM 744 O O . ALA A 1 91 ? -20.555 -2.534 20.537 1.00 87.88 91 ALA A O 1
ATOM 745 N N . ASN A 1 92 ? -18.378 -2.166 20.955 1.00 86.50 92 ASN A N 1
ATOM 746 C CA . ASN A 1 92 ? -18.530 -2.076 22.409 1.00 86.50 92 ASN A CA 1
ATOM 747 C C . ASN A 1 92 ? -19.223 -0.779 22.856 1.00 86.50 92 ASN A C 1
ATOM 749 O O . ASN A 1 92 ? -19.843 -0.741 23.915 1.00 86.50 92 ASN A O 1
ATOM 753 N N . GLU A 1 93 ? -19.130 0.277 22.049 1.00 84.31 93 GLU A N 1
ATOM 754 C CA . GLU A 1 93 ? -19.629 1.619 22.365 1.00 84.31 93 GLU A CA 1
ATOM 755 C C . GLU A 1 93 ? -20.856 1.998 21.510 1.00 84.31 93 GLU A C 1
ATOM 757 O O . GLU A 1 93 ? -21.429 3.073 21.663 1.00 84.31 93 GLU A O 1
ATOM 762 N N . ILE A 1 94 ? -21.322 1.104 20.628 1.00 82.12 94 ILE A N 1
ATOM 763 C CA . ILE A 1 94 ? -22.300 1.422 19.577 1.00 82.12 94 ILE A CA 1
ATOM 764 C C . ILE A 1 94 ? -23.664 1.846 20.123 1.00 82.12 94 ILE A C 1
ATOM 766 O O . ILE A 1 94 ? -24.347 2.646 19.487 1.00 82.12 94 ILE A O 1
ATOM 770 N N . GLY A 1 95 ? -24.040 1.350 21.307 1.00 82.00 95 GLY A N 1
ATOM 771 C CA . GLY A 1 95 ? -25.281 1.721 21.991 1.00 82.00 95 GLY A CA 1
ATOM 772 C C . GLY A 1 95 ? -25.308 3.170 22.488 1.00 82.00 95 GLY A C 1
ATOM 773 O O . GLY A 1 95 ? -26.380 3.671 22.810 1.00 82.00 95 GLY A O 1
ATOM 774 N N . GLN A 1 96 ? -24.158 3.851 22.533 1.00 82.50 96 GLN A N 1
ATOM 775 C CA . GLN A 1 96 ? -24.047 5.253 22.949 1.00 82.50 96 GLN A CA 1
ATOM 776 C C . GLN A 1 96 ? -24.274 6.242 21.797 1.00 82.50 96 GLN A C 1
ATOM 778 O O . GLN A 1 96 ? -24.349 7.448 22.027 1.00 82.50 96 GLN A O 1
ATOM 783 N N . TYR A 1 97 ? -24.383 5.749 20.561 1.00 83.69 97 TYR A N 1
ATOM 784 C CA . TYR A 1 97 ? -24.473 6.579 19.366 1.00 83.69 97 TYR A CA 1
ATOM 785 C C . TYR A 1 97 ? -25.782 6.344 18.620 1.00 83.69 97 TYR A C 1
ATOM 787 O O . TYR A 1 97 ? -26.271 5.219 18.526 1.00 83.69 97 TYR A O 1
ATOM 795 N N . ASP A 1 98 ? -26.311 7.403 18.009 1.00 85.88 98 ASP A N 1
ATOM 796 C CA . ASP A 1 98 ? -27.483 7.298 17.145 1.00 85.88 98 ASP A CA 1
ATOM 797 C C . ASP A 1 98 ? -27.210 6.306 15.989 1.00 85.88 98 ASP A C 1
ATOM 799 O O . ASP A 1 98 ? -26.105 6.217 15.422 1.00 85.88 98 ASP A O 1
ATOM 803 N N . LYS A 1 99 ? -28.240 5.537 15.624 1.00 80.88 99 LYS A N 1
ATOM 804 C CA . LYS A 1 99 ? -28.236 4.621 14.480 1.00 80.88 99 LYS A CA 1
ATOM 805 C C . LYS A 1 99 ? -27.858 5.338 13.179 1.00 80.88 99 LYS A C 1
ATOM 807 O O . LYS A 1 99 ? -27.195 4.729 12.343 1.00 80.88 99 LYS A O 1
ATOM 812 N N . PHE A 1 100 ? -28.222 6.610 13.025 1.00 85.25 100 PHE A N 1
ATOM 813 C CA . PHE A 1 100 ? -27.961 7.409 11.825 1.00 85.25 100 PHE A CA 1
ATOM 814 C C . PHE A 1 100 ? -26.620 8.151 11.839 1.00 85.25 100 PHE A C 1
ATOM 816 O O . PHE A 1 100 ? -26.234 8.730 10.821 1.00 85.25 100 PHE A O 1
ATOM 823 N N . THR A 1 101 ? -25.877 8.147 12.951 1.00 86.56 101 THR A N 1
ATOM 824 C CA . THR A 1 101 ? -24.549 8.770 12.976 1.00 86.56 101 THR A CA 1
ATOM 825 C C . THR A 1 101 ? -23.618 8.044 12.003 1.00 86.56 101 THR A C 1
ATOM 827 O O . THR A 1 101 ? -23.472 6.819 12.052 1.00 86.56 101 THR A O 1
ATOM 830 N N . LYS A 1 102 ? -22.968 8.810 11.119 1.00 89.12 102 LYS A N 1
ATOM 831 C CA . LYS A 1 102 ? -21.999 8.283 10.150 1.00 89.12 102 LYS A CA 1
ATOM 832 C C . LYS A 1 102 ? -20.864 7.553 10.867 1.00 89.12 102 LYS A C 1
ATOM 834 O O . LYS A 1 102 ? -20.418 7.991 11.926 1.00 89.12 102 LYS A O 1
ATOM 839 N N . HIS A 1 103 ? -20.376 6.474 10.258 1.00 85.25 103 HIS A N 1
ATOM 840 C CA . HIS A 1 103 ? -19.323 5.631 10.831 1.00 85.25 103 HIS A CA 1
ATOM 841 C C . HIS A 1 103 ? -18.075 6.433 11.222 1.00 85.25 103 HIS A C 1
ATOM 843 O O . HIS A 1 103 ? -17.660 6.364 12.375 1.00 85.25 103 HIS A O 1
ATOM 849 N N . ASP A 1 104 ? -17.573 7.294 10.334 1.00 84.94 104 ASP A N 1
ATOM 850 C CA . ASP A 1 104 ? -16.399 8.123 10.635 1.00 84.94 104 ASP A CA 1
ATOM 851 C C . ASP A 1 104 ? -16.623 9.057 11.826 1.00 84.94 104 ASP A C 1
ATOM 853 O O . ASP A 1 104 ? -15.737 9.239 12.656 1.00 84.94 104 ASP A O 1
ATOM 857 N N . VAL A 1 105 ? -17.831 9.607 11.974 1.00 86.81 105 VAL A N 1
ATOM 858 C CA . VAL A 1 105 ? -18.161 10.473 13.114 1.00 86.81 105 VAL A CA 1
ATOM 859 C C . VAL A 1 105 ? -18.125 9.680 14.425 1.00 86.81 105 VAL A C 1
ATOM 861 O O . VAL A 1 105 ? -17.611 10.194 15.417 1.00 86.81 105 VAL A O 1
ATOM 864 N N . LYS A 1 106 ? -18.586 8.418 14.423 1.00 87.50 106 LYS A N 1
ATOM 865 C CA . LYS A 1 106 ? -18.464 7.514 15.583 1.00 87.50 106 LYS A CA 1
ATOM 866 C C . LYS A 1 106 ? -16.997 7.250 15.916 1.00 87.50 106 LYS A C 1
ATOM 868 O O . LYS A 1 106 ? -16.608 7.395 17.070 1.00 87.50 106 LYS A O 1
ATOM 873 N N . VAL A 1 107 ? -16.170 6.948 14.911 1.00 86.62 107 VAL A N 1
ATOM 874 C CA . VAL A 1 107 ? -14.718 6.750 15.084 1.00 86.62 107 VAL A CA 1
ATOM 875 C C . VAL A 1 107 ? -14.087 7.968 15.766 1.00 86.62 107 VAL A C 1
ATOM 877 O O . VAL A 1 107 ? -13.426 7.818 16.791 1.00 86.62 107 VAL A O 1
ATOM 880 N N . TYR A 1 108 ? -14.343 9.182 15.268 1.00 87.81 108 TYR A N 1
ATOM 881 C CA . TYR A 1 108 ? -13.788 10.404 15.861 1.00 87.81 108 TYR A CA 1
ATOM 882 C C . TYR A 1 108 ? -14.268 10.664 17.292 1.00 87.81 108 TYR A C 1
ATOM 884 O O . TYR A 1 108 ? -13.514 11.221 18.088 1.00 87.81 108 TYR A O 1
ATOM 892 N N . GLN A 1 109 ? -15.504 10.292 17.633 1.00 87.12 109 GLN A N 1
ATOM 893 C CA . GLN A 1 109 ? -16.022 10.435 18.995 1.00 87.12 109 GLN A CA 1
ATOM 894 C C . GLN A 1 109 ? -15.328 9.478 19.967 1.00 87.12 109 GLN A C 1
ATOM 896 O O . GLN A 1 109 ? -14.897 9.922 21.028 1.00 87.12 109 GLN A O 1
ATOM 901 N N . ILE A 1 110 ? -15.133 8.220 19.574 1.00 86.56 110 ILE A N 1
ATOM 902 C CA . ILE A 1 110 ? -14.415 7.211 20.369 1.00 86.56 110 ILE A CA 1
ATOM 903 C C . ILE A 1 110 ? -12.942 7.590 20.545 1.00 86.56 110 ILE A C 1
ATOM 905 O O . ILE A 1 110 ? -12.378 7.457 21.628 1.00 86.56 110 ILE A O 1
ATOM 909 N N . CYS A 1 111 ? -12.302 8.139 19.511 1.00 87.94 111 CYS A N 1
ATOM 910 C CA . CYS A 1 111 ? -10.919 8.610 19.604 1.00 87.94 111 CYS A CA 1
ATOM 911 C C . CYS A 1 111 ? -10.715 9.711 20.663 1.00 87.94 111 CYS A C 1
ATOM 913 O O . CYS A 1 111 ? -9.587 9.924 21.095 1.00 87.94 111 CYS A O 1
ATOM 915 N N . LYS A 1 112 ? -11.763 10.413 21.118 1.00 86.56 112 LYS A N 1
ATOM 916 C CA . LYS A 1 112 ? -11.623 11.404 22.202 1.00 86.56 112 LYS A CA 1
ATOM 917 C C . LYS A 1 112 ? -11.378 10.763 23.566 1.00 86.56 112 LYS A C 1
ATOM 919 O O . LYS A 1 112 ? -10.812 11.411 24.440 1.00 86.56 112 LYS A O 1
ATOM 924 N N . THR A 1 113 ? -11.824 9.527 23.756 1.00 86.81 113 THR A N 1
ATOM 925 C CA . THR A 1 113 ? -11.828 8.833 25.051 1.00 86.81 113 THR A CA 1
ATOM 926 C C . THR A 1 113 ? -10.951 7.582 25.048 1.00 86.81 113 THR A C 1
ATOM 928 O O . THR A 1 113 ? -10.525 7.137 26.110 1.00 86.81 113 THR A O 1
ATOM 931 N N . ASN A 1 114 ? -10.632 7.031 23.873 1.00 87.44 114 ASN A N 1
ATOM 932 C CA . ASN A 1 114 ? -9.901 5.780 23.717 1.00 87.44 114 ASN A CA 1
ATOM 933 C C . ASN A 1 114 ? -8.558 5.992 22.997 1.00 87.44 114 ASN A C 1
ATOM 935 O O . ASN A 1 114 ? -8.496 6.173 21.779 1.00 87.44 114 ASN A O 1
ATOM 939 N N . THR A 1 115 ? -7.460 5.915 23.751 1.00 88.00 115 THR A N 1
ATOM 940 C CA . THR A 1 115 ? -6.099 6.112 23.225 1.00 88.00 115 THR A CA 1
ATOM 941 C C . THR A 1 115 ? -5.685 5.047 22.207 1.00 88.00 115 THR A C 1
ATOM 943 O O . THR A 1 115 ? -4.969 5.361 21.258 1.00 88.00 115 THR A O 1
ATOM 946 N N . ALA A 1 116 ? -6.174 3.810 22.332 1.00 87.44 116 ALA A N 1
ATOM 947 C CA . ALA A 1 116 ? -5.909 2.763 21.346 1.00 87.44 116 ALA A CA 1
ATOM 948 C C . ALA A 1 116 ? -6.599 3.060 20.004 1.00 87.44 116 ALA A C 1
ATOM 950 O O . ALA A 1 116 ? -6.003 2.852 18.947 1.00 87.44 116 ALA A O 1
ATOM 951 N N . ALA A 1 117 ? -7.820 3.606 20.031 1.00 88.19 117 ALA A N 1
ATOM 952 C CA . ALA A 1 117 ? -8.522 4.034 18.820 1.00 88.19 117 ALA A CA 1
ATOM 953 C C . ALA A 1 117 ? -7.805 5.197 18.112 1.00 88.19 117 ALA A C 1
ATOM 955 O O . ALA A 1 117 ? -7.785 5.245 16.883 1.00 88.19 117 ALA A O 1
ATOM 956 N N . VAL A 1 118 ? -7.178 6.113 18.863 1.00 90.56 118 VAL A N 1
ATOM 957 C CA . VAL A 1 118 ? -6.354 7.198 18.295 1.00 90.56 118 VAL A CA 1
ATOM 958 C C . VAL A 1 118 ? -5.170 6.645 17.504 1.00 90.56 118 VAL A C 1
ATOM 960 O O . VAL A 1 118 ? -4.942 7.071 16.373 1.00 90.56 118 VAL A O 1
ATOM 963 N N . GLU A 1 119 ? -4.424 5.697 18.072 1.00 89.25 119 GLU A N 1
ATOM 964 C CA . GLU A 1 119 ? -3.261 5.106 17.397 1.00 89.25 119 GLU A CA 1
ATOM 965 C C . GLU A 1 119 ? -3.665 4.323 16.141 1.00 89.25 119 GLU A C 1
ATOM 967 O O . GLU A 1 119 ? -3.051 4.482 15.085 1.00 89.25 119 GLU A O 1
ATOM 972 N N . LEU A 1 120 ? -4.763 3.562 16.209 1.00 90.00 120 LEU A N 1
ATOM 973 C CA . LEU A 1 120 ? -5.351 2.894 15.046 1.00 90.00 120 LEU A CA 1
ATOM 974 C C . LEU A 1 120 ? -5.704 3.891 13.937 1.00 90.00 120 LEU A C 1
ATOM 976 O O . LEU A 1 120 ? -5.345 3.689 12.777 1.00 90.00 120 LEU A O 1
ATOM 980 N N . LEU A 1 121 ? -6.375 4.990 14.287 1.00 91.19 121 LEU A N 1
ATOM 981 C CA . LEU A 1 121 ? -6.778 6.001 13.317 1.00 91.19 121 LEU A CA 1
ATOM 982 C C . LEU A 1 121 ? -5.569 6.662 12.643 1.00 91.19 121 LEU A C 1
ATOM 984 O O . LEU A 1 121 ? -5.583 6.845 11.427 1.00 91.19 121 LEU A O 1
ATOM 988 N N . LYS A 1 122 ? -4.504 6.974 13.392 1.00 91.38 122 LYS A N 1
ATOM 989 C CA . LYS A 1 122 ? -3.260 7.520 12.818 1.00 91.38 122 LYS A CA 1
ATOM 990 C C . LYS A 1 122 ? -2.658 6.581 11.776 1.00 91.38 122 LYS A C 1
ATOM 992 O O . LYS A 1 122 ? -2.289 7.026 10.692 1.00 91.38 122 LYS A O 1
ATOM 997 N N . ILE A 1 123 ? -2.588 5.289 12.088 1.00 90.69 123 ILE A N 1
ATOM 998 C CA . ILE A 1 123 ? -2.021 4.276 11.189 1.00 90.69 123 ILE A CA 1
ATOM 999 C C . ILE A 1 123 ? -2.886 4.122 9.940 1.00 90.69 123 ILE A C 1
ATOM 1001 O O . ILE A 1 123 ? -2.345 4.065 8.836 1.00 90.69 123 ILE A O 1
ATOM 1005 N N . ARG A 1 124 ? -4.218 4.126 10.093 1.00 93.12 124 ARG A N 1
ATOM 1006 C CA . ARG A 1 124 ? -5.150 4.119 8.960 1.00 93.12 124 ARG A CA 1
ATOM 1007 C C . ARG A 1 124 ? -4.884 5.290 8.019 1.00 93.12 124 ARG A C 1
ATOM 1009 O O . ARG A 1 124 ? -4.655 5.063 6.838 1.00 93.12 124 ARG A O 1
ATOM 1016 N N . LEU A 1 125 ? -4.869 6.512 8.555 1.00 92.19 125 LEU A N 1
ATOM 1017 C CA . LEU A 1 125 ? -4.680 7.733 7.769 1.00 92.19 125 LEU A CA 1
ATOM 1018 C C . LEU A 1 125 ? -3.328 7.737 7.049 1.00 92.19 125 LEU A C 1
ATOM 1020 O O . LEU A 1 125 ? -3.251 8.092 5.876 1.00 92.19 125 LEU A O 1
ATOM 1024 N N . TYR A 1 126 ? -2.264 7.303 7.728 1.00 92.31 126 TYR A N 1
ATOM 1025 C CA . TYR A 1 126 ? -0.943 7.200 7.114 1.00 92.31 126 TYR A CA 1
ATOM 1026 C C . TYR A 1 126 ? -0.919 6.179 5.967 1.00 92.31 126 TYR A C 1
ATOM 1028 O O . TYR A 1 126 ? -0.415 6.470 4.883 1.00 92.31 126 TYR A O 1
ATOM 1036 N N . ALA A 1 127 ? -1.508 4.998 6.170 1.00 91.25 127 ALA A N 1
ATOM 1037 C CA . ALA A 1 127 ? -1.593 3.974 5.133 1.00 91.25 127 ALA A CA 1
ATOM 1038 C C . ALA A 1 127 ? -2.465 4.419 3.943 1.00 91.25 127 ALA A C 1
ATOM 1040 O O . ALA A 1 127 ? -2.110 4.146 2.797 1.00 91.25 127 ALA A O 1
ATOM 1041 N N . GLU A 1 128 ? -3.569 5.134 4.184 1.00 93.00 128 GLU A N 1
ATOM 1042 C CA . GLU A 1 128 ? -4.427 5.712 3.138 1.00 93.00 128 GLU A CA 1
ATOM 1043 C C . GLU A 1 128 ? -3.653 6.715 2.272 1.00 93.00 128 GLU A C 1
ATOM 1045 O O . GLU A 1 128 ? -3.667 6.603 1.045 1.00 93.00 128 GLU A O 1
ATOM 1050 N N . GLN A 1 129 ? -2.886 7.614 2.896 1.00 91.31 129 GLN A N 1
ATOM 1051 C CA . GLN A 1 129 ? -2.025 8.568 2.186 1.00 91.31 129 GLN A CA 1
ATOM 1052 C C . GLN A 1 129 ? -0.956 7.872 1.334 1.00 91.31 129 GLN A C 1
ATOM 1054 O O . GLN A 1 1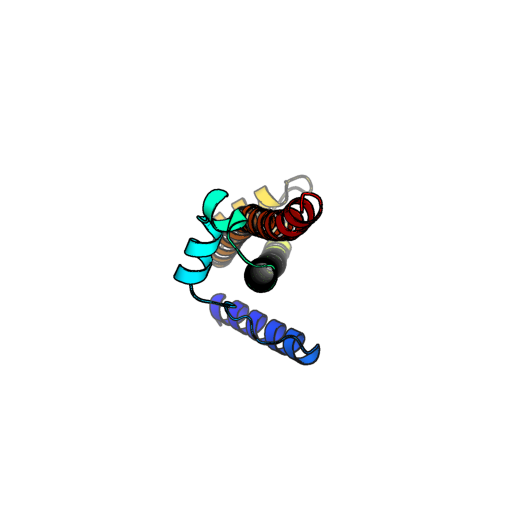29 ? -0.679 8.294 0.211 1.00 91.31 129 GLN A O 1
ATOM 1059 N N . LEU A 1 130 ? -0.345 6.795 1.841 1.00 88.88 130 LEU A N 1
ATOM 1060 C CA . LEU A 1 130 ? 0.613 6.006 1.061 1.00 88.88 130 LEU A CA 1
ATOM 1061 C C . LEU A 1 130 ? -0.053 5.327 -0.138 1.00 88.88 130 LEU A C 1
ATOM 1063 O O . LEU A 1 130 ? 0.532 5.302 -1.221 1.00 88.88 130 LEU A O 1
ATOM 1067 N N . VAL A 1 131 ? -1.269 4.799 0.031 1.00 91.62 131 VAL A N 1
ATOM 1068 C CA . VAL A 1 131 ? -2.025 4.183 -1.066 1.00 91.62 131 VAL A CA 1
ATOM 1069 C C . VAL A 1 131 ? -2.315 5.192 -2.170 1.00 91.62 131 VAL A C 1
ATOM 1071 O O . VAL A 1 131 ? -2.102 4.882 -3.342 1.00 91.62 131 VAL A O 1
ATOM 1074 N N . GLU A 1 132 ? -2.754 6.393 -1.809 1.00 88.62 132 GLU A N 1
ATOM 1075 C CA . GLU A 1 132 ? -3.045 7.457 -2.768 1.00 88.62 132 GLU A CA 1
ATOM 1076 C C . GLU A 1 132 ? -1.784 7.862 -3.547 1.00 88.62 132 GLU A C 1
ATOM 1078 O O . GLU A 1 132 ? -1.753 7.756 -4.774 1.00 88.62 132 GLU A O 1
ATOM 1083 N N . ARG A 1 133 ? -0.689 8.179 -2.841 1.00 85.44 133 ARG A N 1
ATOM 1084 C CA . ARG A 1 133 ? 0.581 8.597 -3.465 1.00 85.44 133 ARG A CA 1
ATOM 1085 C C . ARG A 1 133 ? 1.199 7.529 -4.366 1.00 85.44 133 ARG A C 1
ATOM 1087 O O . ARG A 1 133 ? 1.741 7.840 -5.424 1.00 85.44 133 ARG A O 1
ATOM 1094 N N . PHE A 1 134 ? 1.172 6.264 -3.952 1.00 86.19 134 PHE A N 1
ATOM 1095 C CA . PHE A 1 134 ? 1.804 5.187 -4.718 1.00 86.19 134 PHE A CA 1
ATOM 1096 C C . PHE A 1 134 ? 0.954 4.714 -5.900 1.00 86.19 134 PHE A C 1
ATOM 1098 O O . PHE A 1 134 ? 1.512 4.178 -6.859 1.00 86.19 134 PHE A O 1
ATOM 1105 N N . SER A 1 135 ? -0.368 4.911 -5.864 1.00 82.44 135 SER A N 1
ATOM 1106 C CA . SER A 1 135 ? -1.266 4.528 -6.960 1.00 82.44 135 SER A CA 1
ATOM 1107 C C . SER A 1 135 ? -0.938 5.302 -8.239 1.00 82.44 135 SER A C 1
ATOM 1109 O O . SER A 1 135 ? -0.814 4.714 -9.315 1.00 82.44 135 SER A O 1
ATOM 1111 N N . GLU A 1 136 ? -0.720 6.611 -8.119 1.00 81.00 136 GLU A N 1
ATOM 1112 C CA . GLU A 1 136 ? -0.331 7.463 -9.246 1.00 81.00 136 GLU A CA 1
ATOM 1113 C C . GLU A 1 136 ? 1.055 7.091 -9.783 1.00 81.00 136 GLU A C 1
ATOM 1115 O O . GLU A 1 136 ? 1.237 6.925 -10.992 1.00 81.00 136 GLU A O 1
ATOM 1120 N N . LEU A 1 137 ? 2.013 6.861 -8.881 1.00 81.62 137 LEU A N 1
ATOM 1121 C CA . LEU A 1 137 ? 3.384 6.503 -9.239 1.00 81.62 137 LEU A CA 1
ATOM 1122 C C . LEU A 1 137 ? 3.463 5.160 -9.981 1.00 81.62 137 LEU A C 1
ATOM 1124 O O . LEU A 1 137 ? 4.134 5.058 -11.008 1.00 81.62 137 LEU A O 1
ATOM 1128 N N . SER A 1 138 ? 2.761 4.130 -9.495 1.00 83.56 138 SER A N 1
ATOM 1129 C CA . SER A 1 138 ? 2.740 2.806 -10.133 1.00 83.56 138 SER A CA 1
ATOM 1130 C C . SER A 1 138 ? 2.201 2.881 -11.564 1.00 83.56 138 SER A C 1
ATOM 1132 O O . SER A 1 138 ? 2.794 2.314 -12.486 1.00 83.56 138 SER A O 1
ATOM 1134 N N . ASN A 1 139 ? 1.119 3.639 -11.767 1.00 81.25 139 ASN A N 1
ATOM 1135 C CA . ASN A 1 139 ? 0.533 3.849 -13.088 1.00 81.25 139 ASN A CA 1
ATOM 1136 C C . ASN A 1 139 ? 1.478 4.623 -14.017 1.00 81.25 139 ASN A C 1
ATOM 1138 O O . ASN A 1 139 ? 1.641 4.233 -15.173 1.00 81.25 139 ASN A O 1
ATOM 1142 N N . GLY A 1 140 ? 2.149 5.663 -13.514 1.00 82.12 140 GLY A N 1
ATOM 1143 C CA . GLY A 1 140 ? 3.145 6.422 -14.276 1.00 82.12 140 GLY A CA 1
ATOM 1144 C C . GLY A 1 140 ? 4.296 5.546 -14.778 1.00 82.12 140 GLY A C 1
ATOM 1145 O O . GLY A 1 140 ? 4.606 5.552 -15.969 1.00 82.12 140 GLY A O 1
ATOM 1146 N N . ILE A 1 141 ? 4.869 4.716 -13.902 1.00 83.81 141 ILE A N 1
ATOM 1147 C CA . ILE A 1 141 ? 5.981 3.810 -14.244 1.00 83.81 141 ILE A CA 1
ATOM 1148 C C . ILE A 1 141 ? 5.543 2.751 -15.259 1.00 83.81 141 ILE A C 1
ATOM 1150 O O . ILE A 1 141 ? 6.272 2.449 -16.207 1.00 83.81 141 I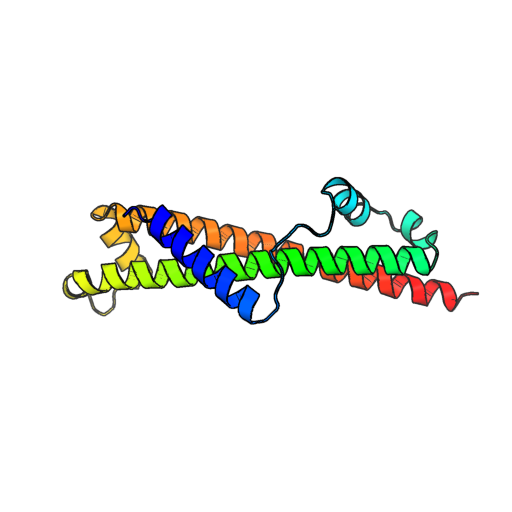LE A O 1
ATOM 1154 N N . LYS A 1 142 ? 4.336 2.201 -15.100 1.00 83.38 142 LYS A N 1
ATOM 1155 C CA . LYS A 1 142 ? 3.774 1.226 -16.042 1.00 83.38 142 LYS A CA 1
ATOM 1156 C C . LYS A 1 142 ? 3.565 1.838 -17.429 1.00 83.38 142 LYS A C 1
ATOM 1158 O O . LYS A 1 142 ? 3.902 1.208 -18.430 1.00 83.38 142 LYS A O 1
ATOM 1163 N N . ASN A 1 143 ? 3.060 3.068 -17.488 1.00 83.00 143 ASN A N 1
ATOM 1164 C CA . ASN A 1 143 ? 2.884 3.792 -18.744 1.00 83.00 143 ASN A CA 1
ATOM 1165 C C . ASN A 1 143 ? 4.232 4.090 -19.413 1.00 83.00 143 ASN A C 1
ATOM 1167 O O . ASN A 1 143 ? 4.370 3.865 -20.613 1.00 83.00 143 ASN A O 1
ATOM 1171 N N . LEU A 1 144 ? 5.246 4.507 -18.651 1.00 81.69 144 LEU A N 1
ATOM 1172 C CA . LEU A 1 144 ? 6.594 4.734 -19.179 1.00 81.69 144 LEU A CA 1
ATOM 1173 C C . LEU A 1 144 ? 7.215 3.443 -19.736 1.00 81.69 144 LEU A C 1
ATOM 1175 O O . LEU A 1 144 ? 7.725 3.434 -20.855 1.00 81.69 144 LEU A O 1
ATOM 1179 N N . SER A 1 145 ? 7.105 2.334 -18.996 1.00 82.88 145 SER A N 1
ATOM 1180 C CA . SER A 1 145 ? 7.545 1.004 -19.441 1.00 82.88 145 SER A CA 1
ATOM 1181 C C . SER A 1 145 ? 6.913 0.612 -20.783 1.00 82.88 145 SER A C 1
ATOM 1183 O O . SER A 1 145 ? 7.605 0.099 -21.670 1.00 82.88 145 SER A O 1
ATOM 1185 N N . TYR A 1 146 ? 5.620 0.902 -20.953 1.00 80.31 146 TYR A N 1
ATOM 1186 C CA . TYR A 1 146 ? 4.878 0.651 -22.185 1.00 80.31 146 TYR A CA 1
ATOM 1187 C C . TYR A 1 146 ? 5.326 1.560 -23.338 1.00 80.31 146 TYR A C 1
ATOM 1189 O O . TYR A 1 146 ? 5.600 1.061 -24.430 1.00 80.31 146 TYR A O 1
ATOM 1197 N N . VAL A 1 147 ? 5.479 2.865 -23.105 1.00 80.94 147 VAL A N 1
ATOM 1198 C CA . VAL A 1 147 ? 5.937 3.824 -24.128 1.00 80.94 147 VAL A CA 1
ATOM 1199 C C . VAL A 1 147 ? 7.332 3.464 -24.638 1.00 80.94 147 VAL A C 1
ATOM 1201 O O . VAL A 1 147 ? 7.530 3.378 -25.850 1.00 80.94 147 VAL A O 1
ATOM 1204 N N . ILE A 1 148 ? 8.271 3.161 -23.736 1.00 78.94 148 ILE A N 1
ATOM 1205 C CA . ILE A 1 148 ? 9.626 2.717 -24.096 1.00 78.94 148 ILE A CA 1
ATOM 1206 C C . ILE A 1 148 ? 9.563 1.439 -24.945 1.00 78.94 148 ILE A C 1
ATOM 1208 O O . ILE A 1 148 ? 10.264 1.321 -25.950 1.00 78.94 148 ILE A O 1
ATOM 1212 N N . SER A 1 149 ? 8.671 0.504 -24.603 1.00 75.62 149 SER A N 1
ATOM 1213 C CA . SER A 1 149 ? 8.499 -0.727 -25.380 1.00 75.62 149 SER A CA 1
ATOM 1214 C C . SER A 1 149 ? 7.973 -0.478 -26.804 1.00 75.62 149 SER A C 1
ATOM 1216 O O . SER A 1 149 ? 8.413 -1.150 -27.736 1.00 75.62 149 SER A O 1
ATOM 1218 N N . ILE A 1 150 ? 7.082 0.502 -27.009 1.00 72.88 150 ILE A N 1
ATOM 1219 C CA . ILE A 1 150 ? 6.511 0.819 -28.331 1.00 72.88 150 ILE A CA 1
ATOM 1220 C C . ILE A 1 150 ? 7.455 1.659 -29.183 1.00 72.88 150 ILE A C 1
ATOM 1222 O O . ILE A 1 150 ? 7.522 1.427 -30.389 1.00 72.88 150 ILE A O 1
ATOM 1226 N N . GLY A 1 151 ? 8.211 2.588 -28.589 1.00 61.97 151 GLY A N 1
ATOM 1227 C CA . GLY A 1 151 ? 9.206 3.385 -29.317 1.00 61.97 151 GLY A CA 1
ATOM 1228 C C . GLY A 1 151 ? 10.180 2.513 -30.121 1.00 61.97 151 GLY A C 1
ATOM 1229 O O . GLY A 1 151 ? 10.569 2.874 -31.227 1.00 61.97 151 GLY A O 1
ATOM 1230 N N . SER A 1 152 ? 10.462 1.297 -29.635 1.00 55.66 152 SER A N 1
ATOM 1231 C CA . SER A 1 152 ? 11.276 0.300 -30.344 1.00 55.66 152 SER A CA 1
ATOM 1232 C C . SER A 1 152 ? 10.672 -0.256 -31.643 1.00 55.66 152 SER A C 1
ATOM 1234 O O . SER A 1 152 ? 11.419 -0.761 -32.481 1.00 55.66 152 SER A O 1
ATOM 1236 N N . LYS A 1 153 ? 9.343 -0.201 -31.816 1.00 53.47 153 LYS A N 1
ATOM 1237 C CA . LYS A 1 153 ? 8.642 -0.695 -33.013 1.00 53.47 153 LYS A CA 1
ATOM 1238 C C . LYS A 1 153 ? 8.648 0.333 -34.143 1.00 53.47 153 LYS A C 1
ATOM 1240 O O . LYS A 1 153 ? 8.882 -0.037 -35.284 1.00 53.47 153 LYS A O 1
ATOM 1245 N N . ILE A 1 154 ? 8.475 1.615 -33.816 1.00 52.75 154 ILE A N 1
ATOM 1246 C CA . ILE A 1 154 ? 8.407 2.708 -34.804 1.00 52.75 154 ILE A CA 1
ATOM 1247 C C . ILE A 1 154 ? 9.781 2.972 -35.449 1.00 52.75 154 ILE A C 1
ATOM 1249 O O . ILE A 1 154 ? 9.858 3.310 -36.626 1.00 52.75 154 ILE A O 1
ATOM 1253 N N . GLY A 1 155 ? 10.879 2.760 -34.714 1.00 51.88 155 GLY A N 1
ATOM 1254 C CA . GLY A 1 155 ? 12.236 2.880 -35.262 1.00 51.88 155 GLY A CA 1
ATOM 1255 C C . GLY A 1 155 ? 12.611 1.807 -36.294 1.00 51.88 155 GLY A C 1
ATOM 1256 O O . GLY A 1 155 ? 13.555 2.013 -37.039 1.00 51.88 155 GLY A O 1
ATOM 1257 N N . LYS A 1 156 ? 11.874 0.687 -36.363 1.00 49.84 156 LYS A N 1
ATOM 1258 C CA . LYS A 1 156 ? 12.130 -0.421 -37.304 1.00 49.84 156 LYS A CA 1
ATOM 1259 C C . LYS A 1 156 ? 11.263 -0.404 -38.561 1.00 49.84 156 LYS A C 1
ATOM 1261 O O . LYS A 1 156 ? 11.527 -1.178 -39.467 1.00 49.84 156 LYS A O 1
ATOM 1266 N N . GLU A 1 157 ? 10.223 0.426 -38.610 1.00 46.28 157 GLU A N 1
ATOM 1267 C CA . GLU A 1 157 ? 9.389 0.596 -39.813 1.00 46.28 157 GLU A CA 1
ATOM 1268 C C . GLU A 1 157 ? 9.927 1.696 -40.747 1.00 46.28 157 GLU A C 1
ATOM 1270 O O . GLU A 1 157 ? 9.418 1.862 -41.851 1.00 46.28 157 GLU A O 1
ATOM 1275 N N . ASN A 1 158 ? 10.962 2.431 -40.317 1.00 45.84 158 ASN A N 1
ATOM 1276 C CA . ASN A 1 158 ? 11.608 3.504 -41.080 1.00 45.84 158 ASN A CA 1
ATOM 1277 C C . ASN A 1 158 ? 13.040 3.156 -41.553 1.00 45.84 158 ASN A C 1
ATOM 1279 O O . ASN A 1 158 ? 13.746 4.051 -42.018 1.00 45.84 158 ASN A O 1
ATOM 1283 N N . GLU A 1 159 ? 13.462 1.892 -41.432 1.00 41.16 159 GLU A N 1
ATOM 1284 C CA . GLU A 1 159 ? 14.676 1.319 -42.051 1.00 41.16 159 GLU A CA 1
ATOM 1285 C C . GLU A 1 159 ? 14.280 0.322 -43.147 1.00 41.16 159 GLU A C 1
ATOM 1287 O O . GLU A 1 159 ? 14.952 0.318 -44.204 1.00 41.16 159 GLU A O 1
#

pLDDT: mean 84.59, std 9.52, range [41.16, 93.81]

Sequence (159 aa):
MSFNEKLSENEKLLNAYEKSHGLPDLKSPGSDLELEEYLTMDRTVIEKLNSRSIWAISSRLSQFAFYIQRSLNRNKAIITYVNHELNKIIANEIGQYDKFTKHDVKVYQICKTNTAAVELLKIRLYAEQLVERFSELSNGIKNLSYVISIGSKIGKENE